Protein AF-A0A8J5KJC7-F1 (afdb_monomer_lite)

Structure (mmCIF, N/CA/C/O backbone):
data_AF-A0A8J5KJC7-F1
#
_entry.id   AF-A0A8J5KJC7-F1
#
loop_
_atom_site.group_PDB
_atom_site.id
_atom_site.type_symbol
_atom_site.label_atom_id
_atom_site.label_alt_id
_atom_site.label_comp_id
_atom_site.label_asym_id
_atom_site.label_entity_id
_atom_site.label_seq_id
_atom_site.pdbx_PDB_ins_code
_atom_site.Cartn_x
_atom_site.Cartn_y
_atom_site.Cartn_z
_atom_site.occupancy
_atom_site.B_iso_or_equiv
_atom_site.auth_seq_id
_atom_site.auth_comp_id
_atom_site.auth_asym_id
_atom_site.auth_atom_id
_atom_site.pdbx_PDB_model_num
ATOM 1 N N . MET A 1 1 ? -40.312 11.840 37.953 1.00 58.19 1 MET A N 1
ATOM 2 C CA . MET A 1 1 ? -39.313 11.209 38.850 1.00 58.19 1 MET A CA 1
ATOM 3 C C . MET A 1 1 ? -39.994 10.698 40.116 1.00 58.19 1 MET A C 1
ATOM 5 O O . MET A 1 1 ? -39.737 9.562 40.486 1.00 58.19 1 MET A O 1
ATOM 9 N N . GLU A 1 2 ? -40.918 11.467 40.710 1.00 69.19 2 GLU A N 1
ATOM 10 C CA . GLU A 1 2 ? -41.770 10.999 41.820 1.00 69.19 2 GLU A CA 1
ATOM 11 C C . GLU A 1 2 ? -42.650 9.793 41.447 1.00 69.19 2 GLU A C 1
ATOM 13 O O . GLU A 1 2 ? -42.616 8.801 42.168 1.00 69.19 2 GLU A O 1
ATOM 18 N N . ASP A 1 3 ? -43.320 9.790 40.290 1.00 76.75 3 ASP A N 1
ATOM 19 C CA . ASP A 1 3 ? -44.211 8.674 39.907 1.00 76.75 3 ASP A CA 1
ATOM 20 C C . ASP A 1 3 ? -43.492 7.319 39.774 1.00 76.75 3 ASP A C 1
ATOM 22 O O . ASP A 1 3 ? -43.960 6.311 40.294 1.00 76.75 3 ASP A O 1
ATOM 26 N N . LEU A 1 4 ? -42.293 7.300 39.179 1.00 80.44 4 LEU A N 1
ATOM 27 C CA . LEU A 1 4 ? -41.453 6.094 39.079 1.00 80.44 4 LEU A CA 1
ATOM 28 C C . LEU A 1 4 ? -41.004 5.576 40.451 1.00 80.44 4 LEU A C 1
ATOM 30 O O . LEU A 1 4 ? -40.857 4.372 40.651 1.00 80.44 4 LEU A O 1
ATOM 34 N N . SER A 1 5 ? -40.777 6.483 41.405 1.00 80.12 5 SER A N 1
ATOM 35 C CA . SER A 1 5 ? -40.394 6.107 42.767 1.00 80.12 5 SER A CA 1
ATOM 36 C C . SER A 1 5 ? -41.564 5.492 43.540 1.00 80.12 5 SER A C 1
ATOM 38 O O . SER A 1 5 ? -41.366 4.552 44.312 1.00 80.12 5 SER A O 1
ATOM 40 N N . ILE A 1 6 ? -42.783 5.980 43.292 1.00 88.75 6 ILE A N 1
ATOM 41 C CA . ILE A 1 6 ? -44.015 5.460 43.890 1.00 88.75 6 ILE A CA 1
ATOM 42 C C . ILE A 1 6 ? -44.326 4.079 43.304 1.00 88.75 6 ILE A C 1
ATOM 44 O O . ILE A 1 6 ? -44.525 3.132 44.064 1.00 88.75 6 ILE A O 1
ATOM 48 N N . GLU A 1 7 ? -44.257 3.923 41.982 1.00 91.12 7 GLU A N 1
ATOM 49 C CA . GLU A 1 7 ? -44.502 2.648 41.298 1.00 91.12 7 GLU A CA 1
ATOM 50 C C . GLU A 1 7 ? -43.505 1.556 41.721 1.00 91.12 7 GLU A C 1
ATOM 52 O O . GLU A 1 7 ? -43.902 0.427 42.029 1.00 91.12 7 GLU A O 1
ATOM 57 N N . ALA A 1 8 ? -42.215 1.894 41.824 1.00 87.69 8 ALA A N 1
ATOM 58 C CA . ALA A 1 8 ? -41.188 0.973 42.307 1.00 87.69 8 ALA A CA 1
ATOM 59 C C . ALA A 1 8 ? -41.447 0.533 43.755 1.00 87.69 8 ALA A C 1
ATOM 61 O O . ALA A 1 8 ? -41.272 -0.639 44.103 1.00 87.69 8 ALA A O 1
ATOM 62 N N . LYS A 1 9 ? -41.904 1.460 44.602 1.00 87.75 9 LYS A N 1
ATOM 63 C CA . LYS A 1 9 ? -42.231 1.173 45.999 1.00 87.75 9 LYS A CA 1
ATOM 64 C C . LYS A 1 9 ? -43.456 0.267 46.110 1.00 87.75 9 LYS A C 1
ATOM 66 O O . LYS A 1 9 ? -43.423 -0.701 46.864 1.00 87.75 9 LYS A O 1
ATOM 71 N N . GLU A 1 10 ? -44.510 0.529 45.344 1.00 90.69 10 GLU A N 1
ATOM 72 C CA . GLU A 1 10 ? -45.699 -0.328 45.307 1.00 90.69 10 GLU A CA 1
ATOM 73 C C . GLU A 1 10 ? -45.390 -1.728 44.767 1.00 90.69 10 GLU A C 1
ATOM 75 O O . GLU A 1 10 ? -45.875 -2.722 45.310 1.00 90.69 10 GLU A O 1
ATOM 80 N N . ALA A 1 11 ? -44.552 -1.831 43.735 1.00 89.25 11 ALA A N 1
ATOM 81 C CA . ALA A 1 11 ? -44.089 -3.113 43.215 1.00 89.25 11 ALA A CA 1
ATOM 82 C C . ALA A 1 11 ? -43.282 -3.895 44.263 1.00 89.25 11 ALA A C 1
ATOM 84 O O . ALA A 1 11 ? -43.528 -5.085 44.456 1.00 89.25 11 ALA A O 1
ATOM 85 N N . ALA A 1 12 ? -42.387 -3.224 44.995 1.00 86.38 12 ALA A N 1
ATOM 86 C CA . ALA A 1 12 ? -41.628 -3.840 46.079 1.00 86.38 12 ALA A CA 1
ATOM 87 C C . ALA A 1 12 ? -42.543 -4.343 47.207 1.00 86.38 12 ALA A C 1
ATOM 89 O O . ALA A 1 12 ? -42.365 -5.459 47.691 1.00 86.38 12 ALA A O 1
ATOM 90 N N . VAL A 1 13 ? -43.561 -3.563 47.587 1.00 89.06 13 VAL A N 1
ATOM 91 C CA . VAL A 1 13 ? -44.556 -3.974 48.592 1.00 89.06 13 VAL A CA 1
ATOM 92 C C . VAL A 1 13 ? -45.333 -5.208 48.129 1.00 89.06 13 VAL A C 1
ATOM 94 O O . VAL A 1 13 ? -45.505 -6.142 48.914 1.00 89.06 13 VAL A O 1
ATOM 97 N N . ARG A 1 14 ? -45.756 -5.257 46.856 1.00 89.94 14 ARG A N 1
ATOM 98 C CA . ARG A 1 14 ? -46.417 -6.440 46.278 1.00 89.94 14 ARG A CA 1
ATOM 99 C C . ARG A 1 14 ? -45.526 -7.679 46.342 1.00 89.94 14 ARG A C 1
ATOM 101 O O . ARG A 1 14 ? -46.024 -8.760 46.641 1.00 89.94 14 ARG A O 1
ATOM 108 N N . GLU A 1 15 ? -44.227 -7.533 46.109 1.00 86.56 15 GLU A N 1
ATOM 109 C CA . GLU A 1 15 ? -43.304 -8.669 46.112 1.00 86.56 15 GLU A CA 1
ATOM 110 C C . GLU A 1 15 ? -42.974 -9.166 47.517 1.00 86.56 15 GLU A C 1
ATOM 112 O O . GLU A 1 15 ? -42.969 -10.372 47.759 1.00 86.56 15 GLU A O 1
ATOM 117 N N . VAL A 1 16 ? -42.822 -8.257 48.481 1.00 85.38 16 VAL A N 1
ATOM 118 C CA . VAL A 1 16 ? -42.689 -8.624 49.898 1.00 85.38 16 VAL A CA 1
ATOM 119 C C . VAL A 1 16 ? -43.943 -9.350 50.392 1.00 85.38 16 VAL A C 1
ATOM 121 O O . VAL A 1 16 ? -43.829 -10.360 51.087 1.00 85.38 16 VAL A O 1
ATOM 124 N N . ALA A 1 17 ? -45.134 -8.899 49.985 1.00 85.94 17 ALA A N 1
ATOM 125 C CA . ALA A 1 17 ? -46.394 -9.549 50.340 1.00 85.94 17 ALA A CA 1
ATOM 126 C C . ALA A 1 17 ? -46.504 -10.986 49.791 1.00 85.94 17 ALA A C 1
ATOM 128 O O . ALA A 1 17 ? -47.071 -11.849 50.458 1.00 85.94 17 ALA A O 1
ATOM 129 N N . LYS A 1 18 ? -45.924 -11.278 48.617 1.00 87.44 18 LYS A N 1
ATOM 130 C CA . LYS A 1 18 ? -45.859 -12.649 48.072 1.00 87.44 18 LYS A CA 1
ATOM 131 C C . LYS A 1 18 ? -44.921 -13.566 48.858 1.00 87.44 18 LYS A C 1
ATOM 133 O O . LYS A 1 18 ? -45.165 -14.766 48.916 1.00 87.44 18 LYS A O 1
ATOM 138 N N . ILE A 1 19 ? -43.848 -13.018 49.430 1.00 85.44 19 ILE A N 1
ATOM 139 C CA . ILE A 1 19 ? -42.832 -13.778 50.177 1.00 85.44 19 ILE A CA 1
ATOM 140 C C . ILE A 1 19 ? -43.300 -14.071 51.614 1.00 85.44 19 ILE A C 1
ATOM 142 O O . ILE A 1 19 ? -42.910 -15.082 52.195 1.00 85.44 19 ILE A O 1
ATOM 146 N N . LEU A 1 20 ? -44.166 -13.221 52.178 1.00 85.69 20 LEU A N 1
ATOM 147 C CA . LEU A 1 20 ? -44.689 -13.334 53.546 1.00 85.69 20 LEU A CA 1
ATOM 148 C C . LEU A 1 20 ? -46.228 -13.496 53.585 1.00 85.69 20 LEU A C 1
ATOM 150 O O . LEU A 1 20 ? -46.914 -12.657 54.170 1.00 85.69 20 LEU A O 1
ATOM 154 N N . PRO A 1 21 ? -46.804 -14.564 52.999 1.00 84.38 21 PRO A N 1
ATOM 155 C CA . PRO A 1 21 ? -48.254 -14.777 52.973 1.00 84.38 21 PRO A CA 1
ATOM 156 C C . PRO A 1 21 ? -48.851 -15.176 54.333 1.00 84.38 21 PRO A C 1
ATOM 158 O O . PRO A 1 21 ? -50.062 -15.076 54.518 1.00 84.38 21 PRO A O 1
ATOM 161 N N . LEU A 1 22 ? -48.026 -15.659 55.272 1.00 87.25 22 LEU A N 1
ATOM 162 C CA . LEU A 1 22 ? -48.446 -16.165 56.583 1.00 87.25 22 LEU A CA 1
ATOM 163 C C . LEU A 1 22 ? -47.613 -15.533 57.716 1.00 87.25 22 LEU A C 1
ATOM 165 O O . LEU A 1 22 ? -46.419 -15.298 57.520 1.00 87.25 22 LEU A O 1
ATOM 169 N N . PRO A 1 23 ? -48.188 -15.319 58.918 1.00 80.62 23 PRO A N 1
ATOM 170 C CA . PRO A 1 23 ? -47.485 -14.701 60.051 1.00 80.62 23 PRO A CA 1
ATOM 171 C C . PRO A 1 23 ? -46.251 -15.476 60.533 1.00 80.62 23 PRO A C 1
ATOM 173 O O . PRO A 1 23 ? -45.264 -14.869 60.940 1.00 80.62 23 PRO A O 1
ATOM 176 N N . ASP A 1 24 ? -46.265 -16.806 60.441 1.00 83.56 24 ASP A N 1
ATOM 177 C CA . ASP A 1 24 ? -45.159 -17.661 60.902 1.00 83.56 24 ASP A CA 1
ATOM 178 C C . ASP A 1 24 ? -43.869 -17.447 60.091 1.00 83.56 24 ASP A C 1
ATOM 180 O O . ASP A 1 24 ? -42.760 -17.680 60.575 1.00 83.56 24 ASP A O 1
ATOM 184 N N . LEU A 1 25 ? -43.993 -16.924 58.866 1.00 83.12 25 LEU A N 1
ATOM 185 C CA . LEU A 1 25 ? -42.860 -16.594 58.002 1.00 83.12 25 LEU A CA 1
ATOM 186 C C . LEU A 1 25 ? -42.137 -15.310 58.433 1.00 83.12 25 LEU A C 1
ATOM 188 O O . LEU A 1 25 ? -41.025 -15.068 57.964 1.00 83.12 25 LEU A O 1
ATOM 192 N N . LEU A 1 26 ? -42.682 -14.514 59.362 1.00 83.94 26 LEU A N 1
ATOM 193 C CA . LEU A 1 26 ? -41.999 -13.328 59.897 1.00 83.94 26 LEU A CA 1
ATOM 194 C C . LEU A 1 26 ? -40.654 -13.684 60.558 1.00 83.94 26 LEU A C 1
ATOM 196 O O . LEU A 1 26 ? -39.707 -12.900 60.488 1.00 83.94 26 LEU A O 1
ATOM 200 N N . ALA A 1 27 ? -40.528 -14.890 61.122 1.00 86.88 27 ALA A N 1
ATOM 201 C CA . ALA A 1 27 ? -39.268 -15.390 61.676 1.00 86.88 27 ALA A CA 1
ATOM 202 C C . ALA A 1 27 ? -38.160 -15.541 60.610 1.00 86.88 27 ALA A C 1
ATOM 204 O O . ALA A 1 27 ? -36.975 -15.444 60.928 1.00 86.88 27 ALA A O 1
ATOM 205 N N . SER A 1 28 ? -38.529 -15.721 59.334 1.00 87.75 28 SER A N 1
ATOM 206 C CA . SER A 1 28 ? -37.587 -15.873 58.215 1.00 87.75 28 SER A CA 1
ATOM 207 C C . SER A 1 28 ? -37.059 -14.544 57.654 1.00 87.75 28 SER A C 1
ATOM 209 O O . SER A 1 28 ? -36.094 -14.548 56.888 1.00 87.75 28 SER A O 1
ATOM 211 N N . ILE A 1 29 ? -37.617 -13.397 58.073 1.00 88.62 29 ILE A N 1
ATOM 212 C CA . ILE A 1 29 ? -37.247 -12.061 57.565 1.00 88.62 29 ILE A CA 1
ATOM 213 C C . ILE A 1 29 ? -35.748 -11.791 57.702 1.00 88.62 29 ILE A C 1
ATOM 215 O O . ILE A 1 29 ? -35.137 -11.248 56.783 1.00 88.62 29 ILE A O 1
ATOM 219 N N . ALA A 1 30 ? -35.143 -12.167 58.832 1.00 91.06 30 ALA A N 1
ATOM 220 C CA . ALA A 1 30 ? -33.716 -11.953 59.058 1.00 91.06 30 ALA A CA 1
ATOM 221 C C . ALA A 1 30 ? -32.858 -12.704 58.023 1.00 91.06 30 ALA A C 1
ATOM 223 O O . ALA A 1 30 ? -31.912 -12.132 57.482 1.00 91.06 30 ALA A O 1
ATOM 224 N N . SER A 1 31 ? -33.238 -13.943 57.693 1.00 91.94 31 SER A N 1
ATOM 225 C CA . SER A 1 31 ? -32.571 -14.754 56.668 1.00 91.94 31 SER A CA 1
ATOM 226 C C . SER A 1 31 ? -32.779 -14.167 55.274 1.00 91.94 31 SER A C 1
ATOM 228 O O . SER A 1 31 ? -31.813 -13.966 54.548 1.00 91.94 31 SER A O 1
ATOM 230 N N . ILE A 1 32 ? -34.020 -13.815 54.919 1.00 89.88 32 ILE A N 1
ATOM 231 C CA . ILE A 1 32 ? -34.352 -13.231 53.609 1.00 89.88 32 ILE A CA 1
ATOM 232 C C . ILE A 1 32 ? -33.584 -11.923 53.392 1.00 89.88 32 ILE A C 1
ATOM 234 O O . ILE A 1 32 ? -33.029 -11.690 52.319 1.00 89.88 32 ILE A O 1
ATOM 238 N N . LYS A 1 33 ? -33.510 -11.069 54.418 1.00 91.75 33 LYS A N 1
ATOM 239 C CA . LYS A 1 33 ? -32.757 -9.813 54.357 1.00 91.75 33 LYS A CA 1
ATOM 240 C C . LYS A 1 33 ? -31.261 -10.064 54.168 1.00 91.75 33 LYS A C 1
ATOM 242 O O . LYS A 1 33 ? -30.634 -9.356 53.385 1.00 91.75 33 LYS A O 1
ATOM 247 N N . SER A 1 34 ? -30.702 -11.056 54.863 1.00 94.06 34 SER A N 1
ATOM 248 C CA . SER A 1 34 ? -29.300 -11.455 54.704 1.00 94.06 34 SER A CA 1
ATOM 249 C C . SER A 1 34 ? -29.006 -11.931 53.277 1.00 94.06 34 SER A C 1
ATOM 251 O O . SER A 1 34 ? -28.031 -11.488 52.672 1.00 94.06 34 SER A O 1
ATOM 253 N N . ASP A 1 35 ? -29.882 -12.756 52.703 1.00 93.00 35 ASP A N 1
ATOM 254 C CA . ASP A 1 35 ? -29.748 -13.242 51.326 1.00 93.00 35 ASP A CA 1
ATOM 255 C C . ASP A 1 35 ? -29.830 -12.101 50.306 1.00 93.00 35 ASP A C 1
ATOM 257 O O . ASP A 1 35 ? -29.017 -12.031 49.382 1.00 93.00 35 ASP A O 1
ATOM 261 N N . TYR A 1 36 ? -30.777 -11.172 50.477 1.00 91.94 36 TYR A N 1
ATOM 262 C CA . TYR A 1 36 ? -30.890 -9.995 49.612 1.00 91.94 36 TYR A CA 1
ATOM 263 C C . TYR A 1 36 ? -29.667 -9.083 49.709 1.00 91.94 36 TYR A C 1
ATOM 265 O O . TYR A 1 36 ? -29.186 -8.626 48.676 1.00 91.94 36 TYR A O 1
ATOM 273 N N . LEU A 1 37 ? -29.136 -8.853 50.913 1.00 94.12 37 LEU A N 1
ATOM 274 C CA . LEU A 1 37 ? -27.906 -8.080 51.109 1.00 94.12 37 LEU A CA 1
ATOM 275 C C . LEU A 1 37 ? -26.712 -8.742 50.419 1.00 94.12 37 LEU A C 1
ATOM 277 O O . LEU A 1 37 ? -25.952 -8.062 49.733 1.00 94.12 37 LEU A O 1
ATOM 281 N N . SER A 1 38 ? -26.575 -10.064 50.541 1.00 95.50 38 SER A N 1
ATOM 282 C CA . SER A 1 38 ? -25.511 -10.812 49.869 1.00 95.50 38 SER A CA 1
ATOM 283 C C . SER A 1 38 ? -25.625 -10.718 48.343 1.00 95.50 38 SER A C 1
ATOM 285 O O . SER A 1 38 ? -24.637 -10.432 47.666 1.00 95.50 38 SER A O 1
ATOM 287 N N . ARG A 1 39 ? -26.837 -10.879 47.793 1.00 95.44 39 ARG A N 1
ATOM 288 C CA . ARG A 1 39 ? -27.094 -10.737 46.349 1.00 95.44 39 ARG A CA 1
ATOM 289 C C . ARG A 1 39 ? -26.857 -9.318 45.851 1.00 95.44 39 ARG A C 1
ATOM 291 O O . ARG A 1 39 ? -26.283 -9.147 44.782 1.00 95.44 39 ARG A O 1
ATOM 298 N N . GLN A 1 40 ? -27.280 -8.313 46.612 1.00 95.75 40 GLN A N 1
ATOM 299 C CA . GLN A 1 40 ? -27.047 -6.915 46.273 1.00 95.75 40 GLN A CA 1
ATOM 300 C C . GLN A 1 40 ? -25.548 -6.617 46.231 1.00 95.75 40 GLN A C 1
ATOM 302 O O . GLN A 1 40 ? -25.066 -6.097 45.233 1.00 95.75 40 GLN A O 1
ATOM 307 N N . GLN A 1 41 ? -24.798 -7.032 47.255 1.00 95.75 41 GLN A N 1
ATOM 308 C CA . GLN A 1 41 ? -23.352 -6.829 47.302 1.00 95.75 41 GLN A CA 1
ATOM 309 C C . GLN A 1 41 ? -22.630 -7.538 46.144 1.00 95.75 41 GLN A C 1
ATOM 311 O O . GLN A 1 41 ? -21.706 -6.975 45.559 1.00 95.75 41 GLN A O 1
ATOM 316 N N . ALA A 1 42 ? -23.061 -8.752 45.786 1.00 96.38 42 ALA A N 1
ATOM 317 C CA . ALA A 1 42 ? -22.528 -9.475 44.634 1.00 96.38 42 ALA A CA 1
ATOM 318 C C . ALA A 1 42 ? -22.826 -8.750 43.310 1.00 96.38 42 ALA A C 1
ATOM 320 O O . ALA A 1 42 ? -21.922 -8.580 42.493 1.00 96.38 42 ALA A O 1
ATOM 321 N N . ASN A 1 43 ? -24.062 -8.281 43.118 1.00 96.69 43 ASN A N 1
ATOM 322 C CA . ASN A 1 43 ? -24.457 -7.531 41.927 1.00 96.69 43 ASN A CA 1
ATOM 323 C C . ASN A 1 43 ? -23.708 -6.198 41.817 1.00 96.69 43 ASN A C 1
ATOM 325 O O . ASN A 1 43 ? -23.225 -5.871 40.740 1.00 96.69 43 ASN A O 1
ATOM 329 N N . ASP A 1 44 ? -23.572 -5.450 42.912 1.00 96.94 44 ASP A N 1
ATOM 330 C CA . ASP A 1 44 ? -22.873 -4.161 42.930 1.00 96.94 44 ASP A CA 1
ATOM 331 C C . ASP A 1 44 ? -21.385 -4.324 42.583 1.00 96.94 44 ASP A C 1
ATOM 333 O O . ASP A 1 44 ? -20.824 -3.528 41.821 1.00 96.94 44 ASP A O 1
ATOM 337 N N . ALA A 1 45 ? -20.752 -5.388 43.092 1.00 95.88 45 ALA A N 1
ATOM 338 C CA . ALA A 1 45 ? -19.379 -5.736 42.744 1.00 95.88 45 ALA A CA 1
ATOM 339 C C . ALA A 1 45 ? -19.254 -6.107 41.257 1.00 95.88 45 ALA A C 1
ATOM 341 O O . ALA A 1 45 ? -18.395 -5.564 40.563 1.00 95.88 45 ALA A O 1
ATOM 342 N N . GLN A 1 46 ? -20.141 -6.971 40.749 1.00 96.81 46 GLN A N 1
ATOM 343 C CA . GLN A 1 46 ? -20.151 -7.373 39.339 1.00 96.81 46 GLN A CA 1
ATOM 344 C C . GLN A 1 46 ? -20.389 -6.189 38.397 1.00 96.81 46 GLN A C 1
ATOM 346 O O . GLN A 1 46 ? -19.661 -6.031 37.419 1.00 96.81 46 GLN A O 1
ATOM 351 N N . LEU A 1 47 ? -21.370 -5.335 38.702 1.00 97.12 47 LEU A N 1
ATOM 352 C CA . LEU A 1 47 ? -21.675 -4.135 37.924 1.00 97.12 47 LEU A CA 1
ATOM 353 C C . LEU A 1 47 ? -20.498 -3.161 37.926 1.00 97.12 47 LEU A C 1
ATOM 355 O O . LEU A 1 47 ? -20.141 -2.651 36.867 1.00 97.12 47 LEU A O 1
ATOM 359 N N . SER A 1 48 ? -19.858 -2.939 39.077 1.00 97.38 48 SER A N 1
ATOM 360 C CA . SER A 1 48 ? -18.670 -2.078 39.155 1.00 97.38 48 SER A CA 1
ATOM 361 C C . SER A 1 48 ? -17.531 -2.602 38.286 1.00 97.38 48 SER A C 1
ATOM 363 O O . SER A 1 48 ? -16.927 -1.829 37.543 1.00 97.38 48 SER A O 1
ATOM 365 N N . THR A 1 49 ? -17.260 -3.910 38.332 1.00 96.81 49 THR A N 1
ATOM 366 C CA . THR A 1 49 ? -16.232 -4.533 37.490 1.00 96.81 49 THR A CA 1
ATOM 367 C C . THR A 1 49 ? -16.582 -4.421 36.009 1.00 96.81 49 THR A C 1
ATOM 369 O O . THR A 1 49 ? -15.757 -3.943 35.235 1.00 96.81 49 THR A O 1
ATOM 372 N N . MET A 1 50 ? -17.809 -4.769 35.612 1.00 97.38 50 MET A N 1
ATOM 373 C CA . MET A 1 50 ? -18.245 -4.672 34.215 1.00 97.38 50 MET A CA 1
ATOM 374 C C . MET A 1 50 ? -18.169 -3.242 33.679 1.00 97.38 50 MET A C 1
ATOM 376 O O . MET A 1 50 ? -17.719 -3.031 32.556 1.00 97.38 50 MET A O 1
ATOM 380 N N . ILE A 1 51 ? -18.600 -2.249 34.462 1.00 97.75 51 ILE A N 1
ATOM 381 C CA . ILE A 1 51 ? -18.537 -0.843 34.049 1.00 97.75 51 ILE A CA 1
ATOM 382 C C . ILE A 1 51 ? -17.078 -0.412 33.889 1.00 97.75 51 ILE A C 1
ATOM 384 O O . ILE A 1 51 ? -16.746 0.218 32.887 1.00 97.75 51 ILE A O 1
ATOM 388 N N . ALA A 1 52 ? -16.201 -0.774 34.828 1.00 97.38 52 ALA A N 1
ATOM 389 C CA . ALA A 1 52 ? -14.778 -0.460 34.731 1.00 97.38 52 ALA A CA 1
ATOM 390 C C . ALA A 1 52 ? -14.139 -1.087 33.480 1.00 97.38 52 ALA A C 1
ATOM 392 O O . ALA A 1 52 ? -13.437 -0.401 32.737 1.00 97.38 52 ALA A O 1
ATOM 393 N N . GLU A 1 53 ? -14.433 -2.357 33.199 1.00 97.44 53 GLU A N 1
ATOM 394 C CA . GLU A 1 53 ? -13.954 -3.052 32.001 1.00 97.44 53 GLU A CA 1
ATOM 395 C C . GLU A 1 53 ? -14.482 -2.414 30.714 1.00 97.44 53 GLU A C 1
ATOM 397 O O . GLU A 1 53 ? -13.718 -2.208 29.769 1.00 97.44 53 GLU A O 1
ATOM 402 N N . GLN A 1 54 ? -15.765 -2.051 30.674 1.00 97.75 54 GLN A N 1
ATOM 403 C CA . GLN A 1 54 ? -16.372 -1.429 29.501 1.00 97.75 54 GLN A CA 1
ATOM 404 C C . GLN A 1 54 ? -15.785 -0.039 29.230 1.00 97.75 54 GLN A C 1
ATOM 406 O O . GLN A 1 54 ? -15.540 0.316 28.075 1.00 97.75 54 GLN A O 1
ATOM 411 N N . VAL A 1 55 ? -15.529 0.743 30.282 1.00 98.12 55 VAL A N 1
ATOM 412 C CA . VAL A 1 55 ? -14.874 2.054 30.178 1.00 98.12 55 VAL A CA 1
ATOM 413 C C . VAL A 1 55 ? -13.439 1.903 29.675 1.00 98.12 55 VAL A C 1
ATOM 415 O O . VAL A 1 55 ? -13.017 2.660 28.801 1.00 98.12 55 VAL A O 1
ATOM 418 N N . GLU A 1 56 ? -12.700 0.915 30.171 1.00 97.81 56 GLU A N 1
ATOM 419 C CA . GLU A 1 56 ? -11.337 0.626 29.718 1.00 97.81 56 GLU A CA 1
ATOM 420 C C . GLU A 1 56 ? -11.308 0.171 28.249 1.00 97.81 56 GLU A C 1
ATOM 422 O O . GLU A 1 56 ? -10.489 0.640 27.456 1.00 97.81 56 GLU A O 1
ATOM 427 N N . GLN A 1 57 ? -12.230 -0.708 27.843 1.00 97.94 57 GLN A N 1
ATOM 428 C CA . GLN A 1 57 ? -12.361 -1.120 26.443 1.00 97.94 57 GLN A CA 1
ATOM 429 C C . GLN A 1 57 ? -12.721 0.055 25.529 1.00 97.94 57 GLN A C 1
ATOM 431 O O . GLN A 1 57 ? -12.166 0.166 24.433 1.00 97.94 57 GLN A O 1
ATOM 436 N N . ALA A 1 58 ? -13.608 0.949 25.973 1.00 98.00 58 ALA A N 1
ATOM 437 C CA . ALA A 1 58 ? -13.968 2.143 25.217 1.00 98.00 58 ALA A CA 1
ATOM 438 C C . ALA A 1 58 ? -12.760 3.072 25.013 1.00 98.00 58 ALA A C 1
ATOM 440 O O . ALA A 1 58 ? -12.538 3.529 23.892 1.00 98.00 58 ALA A O 1
ATOM 441 N N . HIS A 1 59 ? -11.940 3.288 26.048 1.00 97.94 59 HIS A N 1
ATOM 442 C CA . HIS A 1 59 ? -10.704 4.070 25.926 1.00 97.94 59 HIS A CA 1
ATOM 443 C C . HIS A 1 59 ? -9.729 3.450 24.922 1.00 97.94 59 HIS A C 1
ATOM 445 O O . HIS A 1 59 ? -9.287 4.136 24.002 1.00 97.94 59 HIS A O 1
ATOM 451 N N . LYS A 1 60 ? -9.482 2.136 25.006 1.00 98.06 60 LYS A N 1
ATOM 452 C CA . LYS A 1 60 ? -8.645 1.425 24.019 1.00 98.06 60 LYS A CA 1
ATOM 453 C C . LYS A 1 60 ? -9.180 1.565 22.595 1.00 98.06 60 LYS A C 1
ATOM 455 O O . LYS A 1 60 ? -8.402 1.719 21.654 1.00 98.06 60 LYS A O 1
ATOM 460 N N . GLY A 1 61 ? -10.502 1.522 22.429 1.00 98.19 61 GLY A N 1
ATOM 461 C CA . GLY A 1 61 ? -11.157 1.753 21.144 1.00 98.19 61 GLY A CA 1
ATOM 462 C C . GLY A 1 61 ? -10.912 3.164 20.603 1.00 98.19 61 GLY A C 1
ATOM 463 O O . GLY A 1 61 ? -10.588 3.318 19.426 1.00 98.19 61 GLY A O 1
ATOM 464 N N . ILE A 1 62 ? -11.010 4.186 21.456 1.00 98.25 62 ILE A N 1
ATOM 465 C CA . ILE A 1 62 ? -10.732 5.584 21.093 1.00 98.25 62 ILE A CA 1
ATOM 466 C C . ILE A 1 62 ? -9.268 5.757 20.671 1.00 98.25 62 ILE A C 1
ATOM 468 O O . ILE A 1 62 ? -9.007 6.349 19.621 1.00 98.25 62 ILE A O 1
ATOM 472 N N . ASP A 1 63 ? -8.324 5.192 21.422 1.00 98.31 63 ASP A N 1
ATOM 473 C CA . ASP A 1 63 ? -6.896 5.262 21.095 1.00 98.31 63 ASP A CA 1
ATOM 474 C C . ASP A 1 63 ? -6.586 4.582 19.754 1.00 98.31 63 ASP A C 1
ATOM 476 O O . ASP A 1 63 ? -5.852 5.123 18.919 1.00 98.31 63 ASP A O 1
ATOM 480 N N . ALA A 1 64 ? -7.201 3.422 19.499 1.00 98.44 64 ALA A N 1
ATOM 481 C CA . ALA A 1 64 ? -7.085 2.730 18.220 1.00 98.44 64 ALA A CA 1
ATOM 482 C C . ALA A 1 64 ? -7.649 3.571 17.063 1.00 98.44 64 ALA A C 1
ATOM 484 O O . ALA A 1 64 ? -7.022 3.668 16.005 1.00 98.44 64 ALA A O 1
ATOM 485 N N . LEU A 1 65 ? -8.796 4.231 17.256 1.00 98.31 65 LEU A N 1
ATOM 486 C CA . LEU A 1 65 ? -9.380 5.126 16.254 1.00 98.31 65 LEU A CA 1
ATOM 487 C C . LEU A 1 65 ? -8.490 6.344 15.977 1.00 98.31 65 LEU A C 1
ATOM 489 O O . LEU A 1 65 ? -8.300 6.704 14.812 1.00 98.31 65 LEU A O 1
ATOM 493 N N . ALA A 1 66 ? -7.895 6.941 17.009 1.00 98.44 66 ALA A N 1
ATOM 494 C CA . ALA A 1 66 ? -6.952 8.046 16.856 1.00 98.44 66 ALA A CA 1
ATOM 495 C C . ALA A 1 66 ? -5.709 7.622 16.049 1.00 98.44 66 ALA A C 1
ATOM 497 O O . ALA A 1 66 ? -5.263 8.340 15.144 1.00 98.44 66 ALA A O 1
ATOM 498 N N . LEU A 1 67 ? -5.182 6.420 16.308 1.00 98.38 67 LEU A N 1
ATOM 499 C CA . LEU A 1 67 ? -4.076 5.849 15.536 1.00 98.38 67 LEU A CA 1
ATOM 500 C C . LEU A 1 67 ? -4.467 5.597 14.071 1.00 98.38 67 LEU A C 1
ATOM 502 O O . LEU A 1 67 ? -3.707 5.93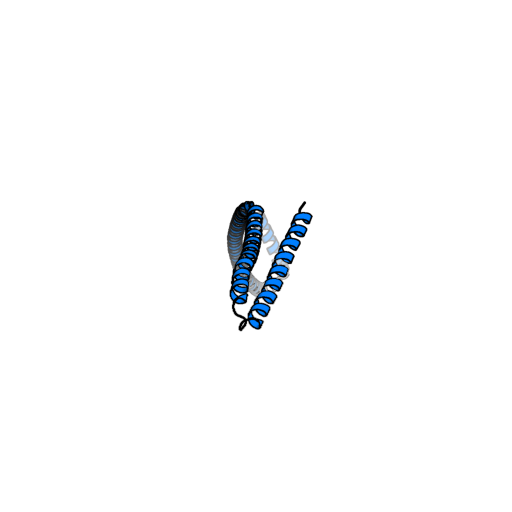9 13.156 1.00 98.38 67 LEU A O 1
ATOM 506 N N . CYS A 1 68 ? -5.659 5.049 13.831 1.00 98.31 68 CYS A N 1
ATOM 507 C CA . CYS A 1 68 ? -6.203 4.856 12.488 1.00 98.31 68 CYS A CA 1
ATOM 508 C C . CYS A 1 68 ? -6.317 6.187 11.735 1.00 98.31 68 CYS A C 1
ATOM 510 O O . CYS A 1 68 ? -5.868 6.286 10.593 1.00 98.31 68 CYS A O 1
ATOM 512 N N . GLN A 1 69 ? -6.836 7.238 12.373 1.00 98.31 69 GLN A N 1
ATOM 513 C CA . GLN A 1 69 ? -6.951 8.569 11.771 1.00 98.31 69 GLN A CA 1
ATOM 514 C C . GLN A 1 69 ? -5.585 9.135 11.353 1.00 98.31 69 GLN A C 1
ATOM 516 O O . GLN A 1 69 ? -5.449 9.677 10.248 1.00 98.31 69 GLN A O 1
ATOM 521 N N . LYS A 1 70 ? -4.567 8.996 12.214 1.00 98.38 70 LYS A N 1
ATOM 522 C CA . LYS A 1 70 ? -3.189 9.414 11.913 1.00 98.38 70 LYS A CA 1
ATOM 523 C C . LYS A 1 70 ? -2.621 8.645 10.720 1.00 98.38 70 LYS A C 1
ATOM 525 O O . LYS A 1 70 ? -2.045 9.249 9.816 1.00 98.38 70 LYS A O 1
ATOM 530 N N . THR A 1 71 ? -2.834 7.333 10.693 1.00 98.25 71 THR A N 1
ATOM 531 C CA . THR A 1 71 ? -2.385 6.454 9.605 1.00 98.25 71 THR A CA 1
ATOM 532 C C . THR A 1 71 ? -3.056 6.825 8.283 1.00 98.25 71 THR A C 1
ATOM 534 O O . THR A 1 71 ? -2.384 6.955 7.264 1.00 98.25 71 THR A O 1
ATOM 537 N N . ILE A 1 72 ? -4.365 7.099 8.292 1.00 98.50 72 ILE A N 1
ATOM 538 C CA . ILE A 1 72 ? -5.105 7.557 7.107 1.00 98.50 72 ILE A CA 1
ATOM 539 C C . ILE A 1 72 ? -4.531 8.876 6.578 1.00 98.50 72 ILE A C 1
ATOM 541 O O . ILE A 1 72 ? -4.353 9.021 5.369 1.00 98.50 72 ILE A O 1
ATOM 545 N N . HIS A 1 73 ? -4.200 9.829 7.452 1.00 98.19 73 HIS A N 1
ATOM 546 C CA . HIS A 1 73 ? -3.560 11.080 7.030 1.00 98.19 73 HIS A CA 1
ATOM 547 C C . HIS A 1 73 ? -2.201 10.845 6.367 1.00 98.19 73 HIS A C 1
ATOM 549 O O . HIS A 1 73 ? -1.929 11.428 5.317 1.00 98.19 73 HIS A O 1
ATOM 555 N N . GLN A 1 74 ? -1.372 9.967 6.936 1.00 98.44 74 GLN A N 1
ATOM 556 C CA . GLN A 1 74 ? -0.087 9.601 6.338 1.00 98.44 74 GLN A CA 1
ATOM 557 C C . GLN A 1 74 ? -0.269 8.947 4.967 1.00 98.44 74 GLN A C 1
ATOM 559 O O . GLN A 1 74 ? 0.392 9.341 4.012 1.00 98.44 74 GLN A O 1
ATOM 564 N N . ILE A 1 75 ? -1.212 8.010 4.842 1.00 98.25 75 ILE A N 1
ATOM 565 C CA . ILE A 1 75 ? -1.529 7.357 3.567 1.00 98.25 75 ILE A CA 1
ATOM 566 C C . ILE A 1 75 ? -1.953 8.395 2.523 1.00 98.25 75 ILE A C 1
ATOM 568 O O . ILE A 1 75 ? -1.437 8.381 1.408 1.00 98.25 75 ILE A O 1
ATOM 572 N N . ARG A 1 76 ? -2.833 9.339 2.877 1.00 98.25 76 ARG A N 1
ATOM 573 C CA . ARG A 1 76 ? -3.245 10.420 1.963 1.00 98.25 76 ARG A CA 1
ATOM 574 C C . ARG A 1 76 ? -2.061 11.286 1.527 1.00 98.25 76 ARG A C 1
ATOM 576 O O . ARG A 1 76 ? -1.951 11.595 0.345 1.00 98.25 76 ARG A O 1
ATOM 583 N N . GLY A 1 77 ? -1.158 11.632 2.445 1.00 98.25 77 GLY A N 1
ATOM 584 C CA . GLY A 1 77 ? 0.075 12.358 2.117 1.00 98.25 77 GLY A CA 1
ATOM 585 C C . GLY A 1 77 ? 0.997 11.580 1.170 1.00 98.25 77 GLY A C 1
ATOM 586 O O . GLY A 1 77 ? 1.552 12.153 0.228 1.00 98.25 77 GLY A O 1
ATOM 587 N N . ASN A 1 78 ? 1.108 10.265 1.367 1.00 98.06 78 ASN A N 1
ATOM 588 C CA . ASN A 1 78 ? 1.873 9.389 0.484 1.00 98.06 78 ASN A CA 1
ATOM 589 C C . ASN A 1 78 ? 1.258 9.339 -0.920 1.00 98.06 78 ASN A C 1
ATOM 591 O O . ASN A 1 78 ? 1.992 9.470 -1.893 1.00 98.06 78 ASN A O 1
ATOM 595 N N . PHE A 1 79 ? -0.069 9.222 -1.041 1.00 98.00 79 PHE A N 1
ATOM 596 C CA . PHE A 1 79 ? -0.750 9.247 -2.341 1.00 98.00 79 PHE A CA 1
ATOM 597 C C . PHE A 1 79 ? -0.514 10.557 -3.099 1.00 98.00 79 PHE A C 1
ATOM 599 O O . PHE A 1 79 ? -0.161 10.508 -4.273 1.00 98.00 79 PHE A O 1
ATOM 606 N N . LEU A 1 80 ? -0.601 11.710 -2.427 1.00 97.50 80 LEU A N 1
ATOM 607 C CA . LEU A 1 80 ? -0.282 13.006 -3.047 1.00 97.50 80 LEU A CA 1
ATOM 608 C C . LEU A 1 80 ? 1.175 13.075 -3.530 1.00 97.50 80 LEU A C 1
ATOM 610 O O . LEU A 1 80 ? 1.463 13.619 -4.594 1.00 97.50 80 LEU A O 1
ATOM 614 N N . SER A 1 81 ? 2.101 12.505 -2.756 1.00 97.88 81 SER A N 1
ATOM 615 C CA . SER A 1 81 ? 3.516 12.441 -3.139 1.00 97.88 81 SER A CA 1
ATOM 616 C C . SER A 1 81 ? 3.733 11.539 -4.356 1.00 97.88 81 SER A C 1
ATOM 618 O O . SER A 1 81 ? 4.490 11.899 -5.254 1.00 97.88 81 SER A O 1
ATOM 620 N N . ILE A 1 82 ? 3.047 10.393 -4.410 1.00 96.62 82 ILE A N 1
ATOM 621 C CA . ILE A 1 82 ? 3.083 9.478 -5.557 1.00 96.62 82 ILE A CA 1
ATOM 622 C C . ILE A 1 82 ? 2.536 10.172 -6.805 1.00 96.62 82 ILE A C 1
ATOM 624 O O . ILE A 1 82 ? 3.205 10.158 -7.832 1.00 96.62 82 ILE A O 1
ATOM 628 N N . GLU A 1 83 ? 1.371 10.820 -6.724 1.00 95.88 83 GLU A N 1
ATOM 629 C CA . GLU A 1 83 ? 0.787 11.547 -7.859 1.00 95.88 83 GLU A CA 1
ATOM 630 C C . GLU A 1 83 ? 1.739 12.616 -8.401 1.00 95.88 83 GLU A C 1
ATOM 632 O O . GLU A 1 83 ? 1.944 12.706 -9.614 1.00 95.88 83 GLU A O 1
ATOM 637 N N . LYS A 1 84 ? 2.377 13.377 -7.505 1.00 94.44 84 LYS A N 1
ATOM 638 C CA . LYS A 1 84 ? 3.384 14.371 -7.883 1.00 94.44 84 LYS A CA 1
ATOM 639 C C . LYS A 1 84 ? 4.553 13.731 -8.638 1.00 94.44 84 LYS A C 1
ATOM 641 O O . LYS A 1 84 ? 4.903 14.202 -9.717 1.00 94.44 84 LYS A O 1
ATOM 646 N N . LEU A 1 85 ? 5.124 12.648 -8.107 1.00 93.19 85 LEU A N 1
ATOM 647 C CA . LEU A 1 85 ? 6.232 11.933 -8.750 1.00 93.19 85 LEU A CA 1
ATOM 648 C C . LEU A 1 85 ? 5.827 11.354 -10.111 1.00 93.19 85 LEU A C 1
ATOM 650 O O . LEU A 1 85 ? 6.581 11.464 -11.073 1.00 93.19 85 LEU A O 1
ATOM 654 N N . CYS A 1 86 ? 4.627 10.783 -10.227 1.00 88.69 86 CYS A N 1
ATOM 655 C CA . CYS A 1 86 ? 4.113 10.279 -11.499 1.00 88.69 86 CYS A CA 1
ATOM 656 C C . CYS A 1 86 ? 3.976 11.399 -12.540 1.00 88.69 86 CYS A C 1
ATOM 658 O O . CYS A 1 86 ? 4.344 11.201 -13.697 1.00 88.69 86 CYS A O 1
ATOM 660 N N . HIS A 1 87 ? 3.498 12.579 -12.137 1.00 86.56 87 HIS A N 1
ATOM 661 C CA . HIS A 1 87 ? 3.404 13.735 -13.027 1.00 86.56 87 HIS A CA 1
ATOM 662 C C . HIS A 1 87 ? 4.786 14.237 -13.476 1.00 86.56 87 HIS A C 1
ATOM 664 O O . HIS A 1 87 ? 4.997 14.490 -14.662 1.00 86.56 87 HIS A O 1
ATOM 670 N N . GLU A 1 88 ? 5.754 14.308 -12.559 1.00 84.12 88 GLU A N 1
ATOM 671 C CA . GLU A 1 88 ? 7.144 14.645 -12.887 1.00 84.12 88 GLU A CA 1
ATOM 672 C C . GLU A 1 88 ? 7.740 13.634 -13.882 1.00 84.12 88 GLU A C 1
ATOM 674 O O . GLU A 1 88 ? 8.304 14.024 -14.906 1.00 84.12 88 GLU A O 1
ATOM 679 N N . CYS A 1 89 ? 7.540 12.331 -13.662 1.00 79.94 89 CYS A N 1
ATOM 680 C CA . CYS A 1 89 ? 7.977 11.297 -14.600 1.00 79.94 89 CYS A CA 1
ATOM 681 C C . CYS A 1 89 ? 7.316 11.424 -15.979 1.00 79.94 89 CYS A C 1
ATOM 683 O O . CYS A 1 89 ? 7.975 11.161 -16.983 1.00 79.94 89 CYS A O 1
ATOM 685 N N . GLN A 1 90 ? 6.057 11.863 -16.054 1.00 70.50 90 GLN A N 1
ATOM 686 C CA . GLN A 1 90 ? 5.375 12.076 -17.329 1.00 70.50 90 GLN A CA 1
ATOM 687 C C . GLN A 1 90 ? 6.076 13.146 -18.180 1.00 70.50 90 GLN A C 1
ATOM 689 O O . GLN A 1 90 ? 6.211 12.966 -19.386 1.00 70.50 90 GLN A O 1
ATOM 694 N N . THR A 1 91 ? 6.604 14.205 -17.557 1.00 67.12 91 THR A N 1
ATOM 695 C CA . THR A 1 91 ? 7.395 15.233 -18.262 1.00 67.12 91 THR A CA 1
ATOM 696 C C . THR A 1 91 ? 8.792 14.750 -18.676 1.00 67.12 91 THR A C 1
ATOM 698 O O . THR A 1 91 ? 9.361 15.250 -19.643 1.00 67.12 91 THR A O 1
ATOM 701 N N . LEU A 1 92 ? 9.344 13.718 -18.021 1.00 66.25 92 LEU A N 1
ATOM 702 C CA . LEU A 1 92 ? 10.570 13.047 -18.480 1.00 66.25 92 LEU A CA 1
ATOM 703 C C . LEU A 1 92 ? 10.356 12.239 -19.773 1.00 66.25 92 LEU A C 1
ATOM 705 O O . LEU A 1 92 ? 11.301 12.044 -20.543 1.00 66.25 92 LEU A O 1
ATOM 709 N N . ILE A 1 93 ? 9.131 11.769 -20.022 1.00 62.28 93 ILE A N 1
ATOM 710 C CA . ILE A 1 93 ? 8.787 10.971 -21.208 1.00 62.28 93 ILE A CA 1
ATOM 711 C C . ILE A 1 93 ? 8.786 11.828 -22.492 1.00 62.28 93 ILE A C 1
ATOM 713 O O . ILE A 1 93 ? 8.979 11.273 -23.575 1.00 62.28 93 ILE A O 1
ATOM 717 N N . ASP A 1 94 ? 8.710 13.164 -22.400 1.00 65.88 94 ASP A N 1
ATOM 718 C CA . ASP A 1 94 ? 8.610 14.095 -23.548 1.00 65.88 94 ASP A CA 1
ATOM 719 C C . ASP A 1 94 ? 9.782 14.047 -24.545 1.00 65.88 94 ASP A C 1
ATOM 721 O O . ASP A 1 94 ? 9.728 14.639 -25.627 1.00 65.88 94 ASP A O 1
ATOM 725 N N . ASN A 1 95 ? 10.861 13.331 -24.227 1.00 70.50 95 ASN A N 1
ATOM 726 C CA . ASN A 1 95 ? 11.993 13.163 -25.132 1.00 70.50 95 ASN A CA 1
ATOM 727 C C . ASN A 1 95 ? 12.301 11.703 -25.470 1.00 70.50 95 ASN A C 1
ATOM 729 O O . ASN A 1 95 ? 13.339 11.457 -26.080 1.00 70.50 95 ASN A O 1
ATOM 733 N N . HIS A 1 96 ? 11.436 10.738 -25.139 1.00 75.94 96 HIS A N 1
ATOM 734 C CA . HIS A 1 96 ? 11.691 9.329 -25.461 1.00 75.94 96 HIS A CA 1
ATOM 735 C C . HIS A 1 96 ? 11.910 9.115 -26.966 1.00 75.94 96 HIS A C 1
ATOM 737 O O . HIS A 1 96 ? 12.899 8.497 -27.365 1.00 75.94 96 HIS A O 1
ATOM 743 N N . ASP A 1 97 ? 11.065 9.717 -27.807 1.00 77.88 97 ASP A N 1
ATOM 744 C CA . ASP A 1 97 ? 11.206 9.639 -29.264 1.00 77.88 97 ASP A CA 1
ATOM 745 C C . ASP A 1 97 ? 12.501 10.295 -29.748 1.00 77.88 97 ASP A C 1
ATOM 747 O O . ASP A 1 97 ? 13.200 9.747 -30.601 1.00 77.88 97 ASP A O 1
ATOM 751 N N . LYS A 1 98 ? 12.888 11.430 -29.152 1.00 82.38 98 LYS A N 1
ATOM 752 C CA . LYS A 1 98 ? 14.145 12.119 -29.483 1.00 82.38 98 LYS A CA 1
ATOM 753 C C . LYS A 1 98 ? 15.370 11.314 -29.045 1.00 82.38 98 LYS A C 1
ATOM 755 O O . LYS A 1 98 ? 16.335 11.231 -29.798 1.00 82.38 98 LYS A O 1
ATOM 760 N N . ILE A 1 99 ? 15.332 10.685 -27.870 1.00 81.44 99 ILE A N 1
ATOM 761 C CA . ILE A 1 99 ? 16.390 9.798 -27.362 1.00 81.44 99 ILE A CA 1
ATOM 762 C C . ILE A 1 99 ? 16.511 8.560 -28.257 1.00 81.44 99 ILE A C 1
ATOM 764 O O . ILE A 1 99 ? 17.622 8.158 -28.601 1.00 81.44 99 ILE A O 1
ATOM 768 N N . LYS A 1 100 ? 15.387 7.980 -28.690 1.00 84.19 100 LYS A N 1
ATOM 769 C CA . LYS A 1 100 ? 15.358 6.844 -29.617 1.00 84.19 100 LYS A CA 1
ATOM 770 C C . LYS A 1 100 ? 15.927 7.219 -30.985 1.00 84.19 100 LYS A C 1
ATOM 772 O O . LYS A 1 100 ? 16.775 6.494 -31.503 1.00 84.19 100 LYS A O 1
ATOM 777 N N . LEU A 1 101 ? 15.526 8.365 -31.539 1.00 87.44 101 LEU A N 1
ATOM 778 C CA . LEU A 1 101 ? 16.082 8.898 -32.786 1.00 87.44 101 LEU A CA 1
ATOM 779 C C . LEU A 1 101 ? 17.588 9.146 -32.669 1.00 87.44 101 LEU A C 1
ATOM 781 O O . LEU A 1 101 ? 18.340 8.716 -33.541 1.00 87.44 101 LEU A O 1
ATOM 785 N N . LEU A 1 102 ? 18.042 9.767 -31.578 1.00 87.50 102 LEU A N 1
ATOM 786 C CA . LEU A 1 102 ? 19.462 10.010 -31.322 1.00 87.50 102 LEU A CA 1
ATOM 787 C C . LEU A 1 102 ? 20.253 8.700 -31.189 1.00 87.50 102 LEU A C 1
ATOM 789 O O . LEU A 1 102 ? 21.342 8.578 -31.747 1.00 87.50 102 LEU A O 1
ATOM 793 N N . SER A 1 103 ? 19.703 7.704 -30.492 1.00 88.56 103 SER A N 1
ATOM 794 C CA . SER A 1 103 ? 20.311 6.377 -30.345 1.00 88.56 103 SER A CA 1
ATOM 795 C C . SER A 1 103 ? 20.445 5.662 -31.692 1.00 88.56 103 SER A C 1
ATOM 797 O O . SER A 1 103 ? 21.522 5.162 -32.023 1.00 88.56 103 SER A O 1
ATOM 799 N N . ASN A 1 104 ? 19.390 5.688 -32.512 1.00 88.56 104 ASN A N 1
ATOM 800 C CA . ASN A 1 104 ? 19.408 5.133 -33.864 1.00 88.56 104 ASN A CA 1
ATOM 801 C C . ASN A 1 104 ? 20.435 5.854 -34.747 1.00 88.56 104 ASN A C 1
ATOM 803 O O . ASN A 1 104 ? 21.256 5.202 -35.387 1.00 88.56 104 ASN A O 1
ATOM 807 N N . ALA A 1 105 ? 20.450 7.191 -34.728 1.00 91.56 105 ALA A N 1
ATOM 808 C CA . ALA A 1 105 ? 21.422 7.990 -35.473 1.00 91.56 105 ALA A CA 1
ATOM 809 C C . ALA A 1 105 ? 22.866 7.651 -35.068 1.00 91.56 105 ALA A C 1
ATOM 811 O O . ALA A 1 105 ? 23.715 7.436 -35.933 1.00 91.56 105 ALA A O 1
ATOM 812 N N . ARG A 1 106 ? 23.136 7.525 -33.763 1.00 94.00 106 ARG A N 1
ATOM 813 C CA . ARG A 1 106 ? 24.448 7.126 -33.235 1.00 94.00 106 ARG A CA 1
ATOM 814 C C . ARG A 1 106 ? 24.850 5.721 -33.692 1.00 94.00 106 ARG A C 1
ATOM 816 O O . ARG A 1 106 ? 25.990 5.523 -34.102 1.00 94.00 106 ARG A O 1
ATOM 823 N N . ASN A 1 107 ? 23.947 4.745 -33.615 1.00 91.38 107 ASN A N 1
ATOM 824 C CA . ASN A 1 107 ? 24.242 3.361 -34.001 1.00 91.38 107 ASN A CA 1
ATOM 825 C C . ASN A 1 107 ? 24.515 3.244 -35.509 1.00 91.38 107 ASN A C 1
ATOM 827 O O . ASN A 1 107 ? 25.470 2.574 -35.910 1.00 91.38 107 ASN A O 1
ATOM 831 N N . ASN A 1 108 ? 23.738 3.956 -36.328 1.00 89.31 108 ASN A N 1
ATOM 832 C CA . ASN A 1 108 ? 23.955 4.032 -37.771 1.00 89.31 108 ASN A CA 1
ATOM 833 C C . ASN A 1 108 ? 25.315 4.666 -38.078 1.00 89.31 108 ASN A C 1
ATOM 835 O O . ASN A 1 108 ? 26.094 4.103 -38.840 1.00 89.31 108 ASN A O 1
ATOM 839 N N . LEU A 1 109 ? 25.643 5.790 -37.430 1.00 92.50 109 LEU A N 1
ATOM 840 C CA . LEU A 1 109 ? 26.927 6.463 -37.621 1.00 92.50 109 LEU A CA 1
ATOM 841 C C . LEU A 1 109 ? 28.114 5.574 -37.224 1.00 92.50 109 LEU A C 1
ATOM 843 O O . LEU A 1 109 ? 29.089 5.498 -37.966 1.00 92.50 109 LEU A O 1
ATOM 847 N N . ASN A 1 110 ? 28.029 4.870 -36.092 1.00 93.69 110 ASN A N 1
ATOM 848 C CA . ASN A 1 110 ? 29.071 3.935 -35.657 1.00 93.69 110 ASN A CA 1
ATOM 849 C C . ASN A 1 110 ? 29.277 2.788 -36.654 1.00 93.69 110 ASN A C 1
ATOM 851 O O . ASN A 1 110 ? 30.413 2.379 -36.890 1.00 93.69 110 ASN A O 1
ATOM 855 N N . THR A 1 111 ? 28.193 2.288 -37.248 1.00 89.38 111 THR A N 1
ATOM 856 C CA . THR A 1 111 ? 28.258 1.250 -38.285 1.00 89.38 111 THR A CA 1
ATOM 857 C C . THR A 1 111 ? 28.956 1.791 -39.532 1.00 89.38 111 THR A C 1
ATOM 859 O O . THR A 1 111 ? 29.959 1.223 -39.959 1.00 89.38 111 THR A O 1
ATOM 862 N N . THR A 1 112 ? 28.542 2.964 -40.022 1.00 88.31 112 THR A N 1
ATOM 863 C CA . THR A 1 112 ? 29.191 3.634 -41.159 1.00 88.31 112 THR A CA 1
ATOM 864 C C . THR A 1 112 ? 30.677 3.897 -40.908 1.00 88.31 112 THR A C 1
ATOM 866 O O . THR A 1 112 ? 31.502 3.664 -41.788 1.00 88.31 112 THR A O 1
ATOM 869 N N . LEU A 1 113 ? 31.055 4.355 -39.709 1.00 90.94 113 LEU A N 1
ATOM 870 C CA . LEU A 1 113 ? 32.460 4.582 -39.353 1.00 90.94 113 LEU A CA 1
ATOM 871 C C . LEU A 1 113 ? 33.280 3.289 -39.403 1.00 90.94 113 LEU A C 1
ATOM 873 O O . LEU A 1 113 ? 34.409 3.300 -39.896 1.00 90.94 113 LEU A O 1
ATOM 877 N N . LYS A 1 114 ? 32.717 2.173 -38.927 1.00 88.88 114 LYS A N 1
ATOM 878 C CA . LYS A 1 114 ? 33.364 0.859 -38.996 1.00 88.88 114 LYS A CA 1
ATOM 879 C C . LYS A 1 114 ? 33.557 0.407 -40.444 1.00 88.88 114 LYS A C 1
ATOM 881 O O . LYS A 1 114 ? 34.644 -0.062 -40.785 1.00 88.88 114 LYS A O 1
ATOM 886 N N . ASP A 1 115 ? 32.546 0.586 -41.288 1.00 86.00 115 ASP A N 1
ATOM 887 C CA . ASP A 1 115 ? 32.610 0.218 -42.704 1.00 86.00 115 ASP A CA 1
ATOM 888 C C . ASP A 1 115 ? 33.662 1.041 -43.449 1.00 86.00 115 ASP A C 1
ATOM 890 O O . ASP A 1 115 ? 34.495 0.484 -44.166 1.00 86.00 115 ASP A O 1
ATOM 894 N N . VAL A 1 116 ? 33.684 2.360 -43.227 1.00 88.56 116 VAL A N 1
ATOM 895 C CA . VAL A 1 116 ? 34.694 3.259 -43.802 1.00 88.56 116 VAL A CA 1
ATOM 896 C C . VAL A 1 116 ? 36.094 2.887 -43.315 1.00 88.56 116 VAL A C 1
ATOM 898 O O . VAL A 1 116 ? 37.013 2.797 -44.128 1.00 88.56 116 VAL A O 1
ATOM 901 N N . GLY A 1 117 ? 36.270 2.594 -42.024 1.00 89.25 117 GLY A N 1
ATOM 902 C CA . GLY A 1 117 ? 37.546 2.109 -41.492 1.00 89.25 117 GLY A CA 1
ATOM 903 C C . GLY A 1 117 ? 38.003 0.809 -42.164 1.00 89.25 117 GLY A C 1
ATOM 904 O O . GLY A 1 117 ? 39.165 0.680 -42.554 1.00 89.25 117 GLY A O 1
ATOM 905 N N . GLY A 1 118 ? 37.076 -0.127 -42.384 1.00 86.88 118 GLY A N 1
ATOM 906 C CA . GLY A 1 118 ? 37.323 -1.355 -43.141 1.00 86.88 118 GLY A CA 1
ATOM 907 C C . GLY A 1 118 ? 37.752 -1.088 -44.586 1.00 86.88 118 GLY A C 1
ATOM 908 O O . GLY A 1 118 ? 38.740 -1.666 -45.041 1.00 86.88 118 GLY A O 1
ATOM 909 N N . MET A 1 119 ? 37.063 -0.177 -45.283 1.00 87.00 119 MET A N 1
ATOM 910 C CA . MET A 1 119 ? 37.392 0.246 -46.651 1.00 87.00 119 MET A CA 1
ATOM 911 C C . MET A 1 119 ? 38.773 0.901 -46.743 1.00 87.00 119 MET A C 1
ATOM 913 O O . MET A 1 119 ? 39.550 0.575 -47.637 1.00 87.00 119 MET A O 1
ATOM 917 N N . MET A 1 120 ? 39.112 1.794 -45.812 1.00 87.31 120 MET A N 1
ATOM 918 C CA . MET A 1 120 ? 40.416 2.465 -45.801 1.00 87.31 120 MET A CA 1
ATOM 919 C C . MET A 1 120 ? 41.565 1.482 -45.548 1.00 87.31 120 MET A C 1
ATOM 921 O O . MET A 1 120 ? 42.619 1.594 -46.172 1.00 87.31 120 MET A O 1
ATOM 925 N N . SER A 1 121 ? 41.347 0.482 -44.690 1.00 89.75 121 SER A N 1
ATOM 926 C CA . SER A 1 121 ? 42.325 -0.577 -44.413 1.00 89.75 121 SER A CA 1
ATOM 927 C C . SER A 1 121 ? 42.663 -1.404 -45.658 1.00 89.75 121 SER A C 1
ATOM 929 O O . SER A 1 121 ? 43.817 -1.784 -45.830 1.00 89.75 121 SER A O 1
ATOM 931 N N . ILE A 1 122 ? 41.690 -1.637 -46.554 1.00 89.38 122 ILE A N 1
ATOM 932 C CA . ILE A 1 122 ? 41.917 -2.346 -47.827 1.00 89.38 122 ILE A CA 1
ATOM 933 C C . ILE A 1 122 ? 42.944 -1.596 -48.678 1.00 89.38 122 ILE A C 1
ATOM 935 O O . ILE A 1 122 ? 43.853 -2.217 -49.215 1.00 89.38 122 ILE A O 1
ATOM 939 N N . SER A 1 123 ? 42.847 -0.269 -48.781 1.00 85.56 123 SER A N 1
ATOM 940 C CA . SER A 1 123 ? 43.791 0.527 -49.578 1.00 85.56 123 SER A CA 1
ATOM 941 C C . SER A 1 123 ? 45.226 0.438 -49.049 1.00 85.56 123 SER A C 1
ATOM 943 O O . SER A 1 123 ? 46.168 0.344 -49.835 1.00 85.56 123 SER A O 1
ATOM 945 N N . VAL A 1 124 ? 45.396 0.436 -47.723 1.00 89.50 124 VAL A N 1
ATOM 946 C CA . VAL A 1 124 ? 46.712 0.315 -47.072 1.00 89.50 124 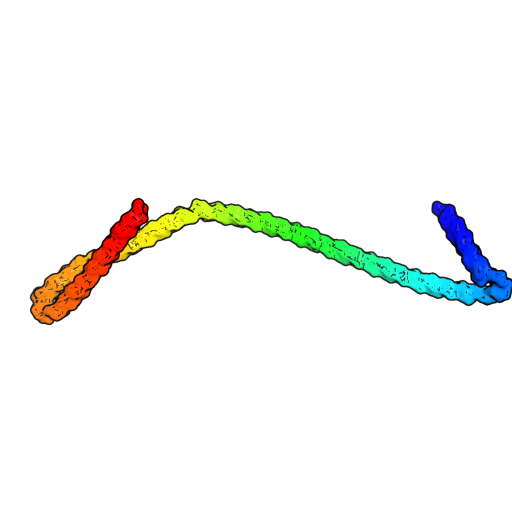VAL A CA 1
ATOM 947 C C . VAL A 1 124 ? 47.295 -1.085 -47.275 1.00 89.50 124 VAL A C 1
ATOM 949 O O . VAL A 1 124 ? 48.445 -1.225 -47.688 1.00 89.50 124 VAL A O 1
ATOM 952 N N . GLU A 1 125 ? 46.496 -2.125 -47.042 1.00 89.31 125 GLU A N 1
ATOM 953 C CA . GLU A 1 125 ? 46.909 -3.521 -47.225 1.00 89.31 125 GLU A CA 1
ATOM 954 C C . GLU A 1 125 ? 47.200 -3.850 -48.698 1.00 89.31 125 GLU A C 1
ATOM 956 O O . GLU A 1 125 ? 48.154 -4.570 -48.985 1.00 89.31 125 GLU A O 1
ATOM 961 N N . ALA A 1 126 ? 46.446 -3.274 -49.639 1.00 87.94 126 ALA A N 1
ATOM 962 C CA . ALA A 1 126 ? 46.690 -3.403 -51.076 1.00 87.94 126 ALA A CA 1
ATOM 963 C C . ALA A 1 126 ? 48.035 -2.800 -51.492 1.00 87.94 126 ALA A C 1
ATOM 965 O O . ALA A 1 126 ? 48.767 -3.411 -52.271 1.00 87.94 126 ALA A O 1
ATOM 966 N N . ALA A 1 127 ? 48.373 -1.616 -50.972 1.00 87.06 127 ALA A N 1
ATOM 967 C CA . ALA A 1 127 ? 49.664 -0.987 -51.230 1.00 87.06 127 ALA A CA 1
ATOM 968 C C . ALA A 1 127 ? 50.815 -1.849 -50.687 1.00 87.06 127 ALA A C 1
ATOM 970 O O . ALA A 1 127 ? 51.746 -2.152 -51.426 1.00 87.06 127 ALA A O 1
ATOM 971 N N . ALA A 1 128 ? 50.697 -2.338 -49.449 1.00 85.81 128 ALA A N 1
ATOM 972 C CA . ALA A 1 128 ? 51.704 -3.205 -48.838 1.00 85.81 128 ALA A CA 1
ATOM 973 C C . ALA A 1 128 ? 51.870 -4.550 -49.575 1.00 85.81 128 ALA A C 1
ATOM 975 O O . ALA A 1 128 ? 52.989 -5.041 -49.729 1.00 85.81 128 ALA A O 1
ATOM 976 N N . ALA A 1 129 ? 50.772 -5.151 -50.044 1.00 86.94 129 ALA A N 1
ATOM 977 C CA . ALA A 1 129 ? 50.818 -6.367 -50.853 1.00 86.94 129 ALA A CA 1
ATOM 978 C C . ALA A 1 129 ? 51.500 -6.118 -52.207 1.00 86.94 129 ALA A C 1
ATOM 980 O O . ALA A 1 129 ? 52.310 -6.936 -52.634 1.00 86.94 129 ALA A O 1
ATOM 981 N N . ARG A 1 130 ? 51.220 -4.975 -52.848 1.00 86.25 130 ARG A N 1
ATOM 982 C CA . ARG A 1 130 ? 51.860 -4.571 -54.106 1.00 86.25 130 ARG A CA 1
ATOM 983 C C . ARG A 1 130 ? 53.362 -4.360 -53.943 1.00 86.25 130 ARG A C 1
ATOM 985 O O . ARG A 1 130 ? 54.119 -4.846 -54.773 1.00 86.25 130 ARG A O 1
ATOM 992 N N . ASP A 1 131 ? 53.794 -3.665 -52.898 1.00 86.50 131 ASP A N 1
ATOM 993 C CA . ASP A 1 131 ? 55.217 -3.376 -52.686 1.00 86.50 131 ASP A CA 1
ATOM 994 C C . ASP A 1 131 ? 56.013 -4.677 -52.459 1.00 86.50 131 ASP A C 1
ATOM 996 O O . ASP A 1 131 ? 57.116 -4.847 -52.983 1.00 86.50 131 ASP A O 1
ATOM 1000 N N . SER A 1 132 ? 55.398 -5.643 -51.771 1.00 85.69 132 SER A N 1
ATOM 1001 C CA . SER A 1 132 ? 55.963 -6.965 -51.488 1.00 85.69 132 SER A CA 1
ATOM 1002 C C . SER A 1 132 ? 56.084 -7.879 -52.719 1.00 85.69 132 SER A C 1
ATOM 1004 O O . SER A 1 132 ? 56.804 -8.869 -52.637 1.00 85.69 132 SER A O 1
ATOM 1006 N N . LEU A 1 133 ? 55.443 -7.560 -53.856 1.00 84.19 133 LEU A N 1
ATOM 1007 C CA . LEU A 1 133 ? 55.621 -8.289 -55.128 1.00 84.19 133 LEU A CA 1
ATOM 1008 C C . LEU A 1 133 ? 56.991 -8.041 -55.779 1.00 84.19 133 LEU A C 1
ATOM 1010 O O . LEU A 1 133 ? 57.312 -8.680 -56.774 1.00 84.19 133 LEU A O 1
ATOM 1014 N N . SER A 1 134 ? 57.781 -7.105 -55.248 1.00 83.81 134 SER A N 1
ATOM 1015 C CA . SER A 1 134 ? 59.110 -6.774 -55.776 1.00 83.81 134 SER A CA 1
ATOM 1016 C C . SER A 1 134 ? 60.210 -7.745 -55.317 1.00 83.81 134 SER A C 1
ATOM 1018 O O . SER A 1 134 ? 61.334 -7.641 -55.802 1.00 83.81 134 SER A O 1
ATOM 1020 N N . ASP A 1 135 ? 59.914 -8.650 -54.374 1.00 86.88 135 ASP A N 1
ATOM 1021 C CA . ASP A 1 135 ? 60.842 -9.667 -53.864 1.00 86.88 135 ASP A CA 1
ATOM 1022 C C . ASP A 1 135 ? 60.319 -11.080 -54.160 1.00 86.88 135 ASP A C 1
ATOM 1024 O O . ASP A 1 135 ? 59.362 -11.555 -53.543 1.00 86.88 135 ASP A O 1
ATOM 1028 N N . ASP A 1 136 ? 60.986 -11.779 -55.079 1.00 79.44 136 ASP A N 1
ATOM 1029 C CA . ASP A 1 136 ? 60.635 -13.139 -55.506 1.00 79.44 136 ASP A CA 1
ATOM 1030 C C . ASP A 1 136 ? 60.683 -14.170 -54.360 1.00 79.44 136 ASP A C 1
ATOM 1032 O O . ASP A 1 136 ? 60.073 -15.238 -54.458 1.00 79.44 136 ASP A O 1
ATOM 1036 N N . LYS A 1 137 ? 61.374 -13.871 -53.249 1.00 83.44 137 LYS A N 1
ATOM 1037 C CA . LYS A 1 137 ? 61.409 -14.741 -52.059 1.00 83.44 137 LYS A CA 1
ATOM 1038 C C . LYS A 1 137 ? 60.134 -14.658 -51.217 1.00 83.44 137 LYS A C 1
ATOM 1040 O O . LYS A 1 137 ? 59.861 -15.577 -50.449 1.00 83.44 137 LYS A O 1
ATOM 1045 N N . GLU A 1 138 ? 59.328 -13.613 -51.399 1.00 85.31 138 GLU A N 1
ATOM 1046 C CA . GLU A 1 138 ? 58.102 -13.343 -50.638 1.00 85.31 138 GLU A CA 1
ATOM 1047 C C . GLU A 1 138 ? 56.824 -13.770 -51.389 1.00 85.31 138 GLU A C 1
ATOM 1049 O O . GLU A 1 138 ? 55.710 -13.421 -50.993 1.00 85.31 138 GLU A O 1
ATOM 1054 N N . LEU A 1 139 ? 56.943 -14.546 -52.474 1.00 84.06 139 LEU A N 1
ATOM 1055 C CA . LEU A 1 139 ? 55.823 -14.881 -53.367 1.00 84.06 139 LEU A CA 1
ATOM 1056 C C . LEU A 1 139 ? 54.664 -15.632 -52.670 1.00 84.06 139 LEU A C 1
ATOM 1058 O O . LEU A 1 139 ? 53.490 -15.422 -52.971 1.00 84.06 139 LEU A O 1
ATOM 1062 N N . ILE A 1 140 ? 54.981 -16.504 -51.709 1.00 86.44 140 ILE A N 1
ATOM 1063 C CA . ILE A 1 140 ? 53.967 -17.245 -50.935 1.00 86.44 140 ILE A CA 1
ATOM 1064 C C . ILE A 1 140 ? 53.247 -16.301 -49.963 1.00 86.44 140 ILE A C 1
ATOM 1066 O O . ILE A 1 140 ? 52.020 -16.287 -49.884 1.00 86.44 140 ILE A O 1
ATOM 1070 N N . HIS A 1 141 ? 54.003 -15.453 -49.272 1.00 84.38 141 HIS A N 1
ATOM 1071 C CA . HIS A 1 141 ? 53.474 -14.511 -48.291 1.00 84.38 141 HIS A CA 1
ATOM 1072 C C . HIS A 1 141 ? 52.662 -13.376 -48.943 1.00 84.38 141 HIS A C 1
ATOM 1074 O O . HIS A 1 141 ? 51.642 -12.935 -48.411 1.00 84.38 141 HIS A O 1
ATOM 1080 N N . THR A 1 142 ? 53.054 -12.930 -50.139 1.00 87.75 142 THR A N 1
ATOM 1081 C CA . THR A 1 142 ? 52.254 -12.007 -50.962 1.00 87.75 142 THR A CA 1
ATOM 1082 C C . THR A 1 142 ? 50.932 -12.625 -51.395 1.00 87.75 142 THR A C 1
ATOM 1084 O O . THR A 1 142 ? 49.902 -11.957 -51.302 1.00 87.75 142 THR A O 1
ATOM 1087 N N . TYR A 1 143 ? 50.926 -13.896 -51.807 1.00 86.62 143 TYR A N 1
ATOM 1088 C CA . TYR A 1 143 ? 49.692 -14.610 -52.135 1.00 86.62 143 TYR A CA 1
ATOM 1089 C C . TYR A 1 143 ? 48.733 -14.686 -50.936 1.00 86.62 143 TYR A C 1
ATOM 1091 O O . TYR A 1 143 ? 47.550 -14.373 -51.078 1.00 86.62 143 TYR A O 1
ATOM 1099 N N . GLU A 1 144 ? 49.231 -15.016 -49.741 1.00 88.12 144 GLU A N 1
ATOM 1100 C CA . GLU A 1 144 ? 48.422 -15.049 -48.513 1.00 88.12 144 GLU A CA 1
ATOM 1101 C C . GLU A 1 144 ? 47.826 -13.675 -48.168 1.00 88.12 144 GLU A C 1
ATOM 1103 O O . GLU A 1 144 ? 46.630 -13.571 -47.876 1.00 88.12 144 GLU A O 1
ATOM 1108 N N . LYS A 1 145 ? 48.623 -12.602 -48.273 1.00 87.44 145 LYS A N 1
ATOM 1109 C CA . LYS A 1 145 ? 48.152 -11.220 -48.079 1.00 87.44 145 LYS A CA 1
ATOM 1110 C C . LYS A 1 145 ? 47.060 -10.838 -49.076 1.00 87.44 145 LYS A C 1
ATOM 1112 O O . LYS A 1 145 ? 46.056 -10.247 -48.684 1.00 87.44 145 LYS A O 1
ATOM 1117 N N . LEU A 1 146 ? 47.226 -11.184 -50.353 1.00 88.38 146 LEU A N 1
ATOM 1118 C CA . LEU A 1 146 ? 46.235 -10.907 -51.397 1.00 88.38 146 LEU A CA 1
ATOM 1119 C C . LEU A 1 146 ? 44.945 -11.715 -51.196 1.00 88.38 146 LEU A C 1
ATOM 1121 O O . LEU A 1 146 ? 43.854 -11.178 -51.389 1.00 88.38 146 LEU A O 1
ATOM 1125 N N . ALA A 1 147 ? 45.047 -12.971 -50.758 1.00 87.38 147 ALA A N 1
ATOM 1126 C CA . ALA A 1 147 ? 43.889 -13.800 -50.432 1.00 87.38 147 ALA A CA 1
ATOM 1127 C C . ALA A 1 147 ? 43.103 -13.237 -49.234 1.00 87.38 147 ALA A C 1
ATOM 1129 O O . ALA A 1 147 ? 41.873 -13.139 -49.286 1.00 87.38 147 ALA A O 1
ATOM 1130 N N . ALA A 1 148 ? 43.802 -12.802 -48.180 1.00 88.50 148 ALA A N 1
ATOM 1131 C CA . ALA A 1 148 ? 43.189 -12.142 -47.028 1.00 88.50 148 ALA A CA 1
ATOM 1132 C C . ALA A 1 148 ? 42.512 -10.817 -47.422 1.00 88.50 148 ALA A C 1
ATOM 1134 O O . ALA A 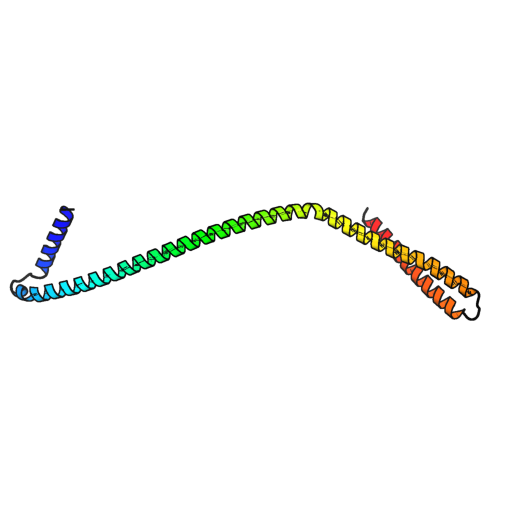1 148 ? 41.375 -10.547 -47.017 1.00 88.50 148 ALA A O 1
ATOM 1135 N N . LEU A 1 149 ? 43.177 -10.026 -48.266 1.00 90.88 149 LEU A N 1
ATOM 1136 C CA . LEU A 1 149 ? 42.661 -8.764 -48.785 1.00 90.88 149 LEU A CA 1
ATOM 1137 C C . LEU A 1 149 ? 41.395 -8.956 -49.631 1.00 90.88 149 LEU A C 1
ATOM 1139 O O . LEU A 1 149 ? 40.428 -8.208 -49.465 1.00 90.88 149 LEU A O 1
ATOM 1143 N N . ASP A 1 150 ? 41.357 -9.966 -50.505 1.00 87.94 150 ASP A N 1
ATOM 1144 C CA . ASP A 1 150 ? 40.156 -10.269 -51.290 1.00 87.94 150 ASP A CA 1
ATOM 1145 C C . ASP A 1 150 ? 39.003 -10.752 -50.399 1.00 87.94 150 ASP A C 1
AT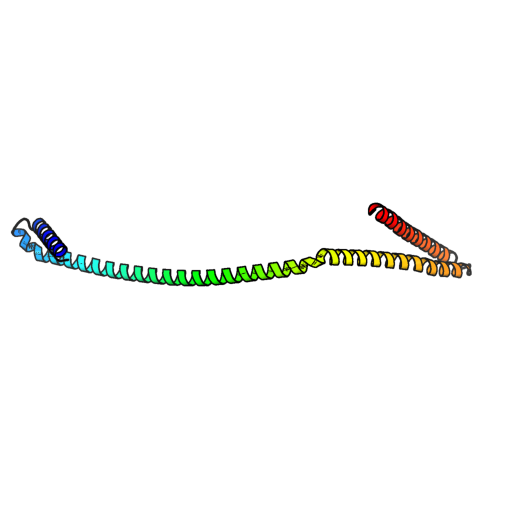OM 1147 O O . ASP A 1 150 ? 37.858 -10.339 -50.596 1.00 87.94 150 ASP A O 1
ATOM 1151 N N . GLY A 1 151 ? 39.297 -11.541 -49.360 1.00 88.25 151 GLY A N 1
ATOM 1152 C CA . GLY A 1 151 ? 38.322 -11.886 -48.324 1.00 88.25 151 GLY A CA 1
ATOM 1153 C C . GLY A 1 151 ? 37.714 -10.635 -47.685 1.00 88.25 151 GLY A C 1
ATOM 1154 O O . GLY A 1 151 ? 36.494 -10.455 -47.693 1.00 88.25 151 GLY A O 1
ATOM 1155 N N . LYS A 1 152 ? 38.560 -9.715 -47.214 1.00 88.25 152 LYS A N 1
ATOM 1156 C CA . LYS A 1 152 ? 38.143 -8.448 -46.597 1.00 88.25 152 LYS A CA 1
ATOM 1157 C C . LYS A 1 152 ? 37.316 -7.577 -47.545 1.00 88.25 152 LYS A C 1
ATOM 1159 O O . LYS A 1 152 ? 36.273 -7.059 -47.145 1.00 88.25 152 LYS A O 1
ATOM 1164 N N . ARG A 1 153 ? 37.716 -7.479 -48.816 1.00 89.75 153 ARG A N 1
ATOM 1165 C CA . ARG A 1 153 ? 36.963 -6.779 -49.869 1.00 89.75 153 ARG A CA 1
ATOM 1166 C C . ARG A 1 153 ? 35.557 -7.351 -50.040 1.00 89.75 153 ARG A C 1
ATOM 1168 O O . ARG A 1 153 ? 34.600 -6.581 -50.104 1.00 89.75 153 ARG A O 1
ATOM 1175 N N . ARG A 1 154 ? 35.409 -8.678 -50.100 1.00 87.94 154 ARG A N 1
ATOM 1176 C CA . ARG A 1 154 ? 34.093 -9.332 -50.225 1.00 87.94 154 ARG A CA 1
ATOM 1177 C C . ARG A 1 154 ? 33.198 -9.040 -49.023 1.00 87.94 154 ARG A C 1
ATOM 1179 O O . ARG A 1 154 ? 32.030 -8.722 -49.222 1.00 87.94 154 ARG A O 1
ATOM 1186 N N . PHE A 1 155 ? 33.740 -9.088 -47.805 1.00 86.00 155 PHE A N 1
ATOM 1187 C CA . PHE A 1 155 ? 32.983 -8.756 -46.593 1.00 86.00 155 PHE A CA 1
ATOM 1188 C C . PHE A 1 155 ? 32.490 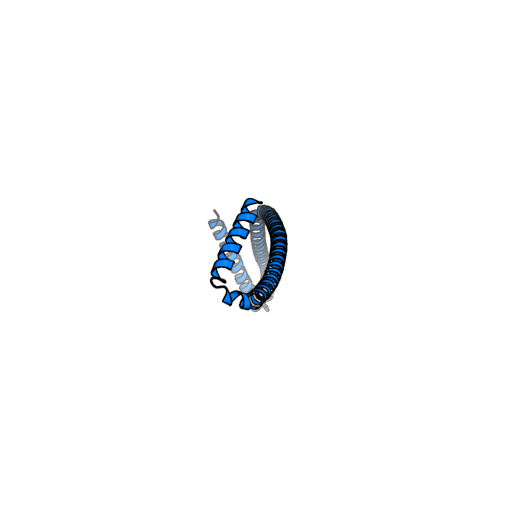-7.305 -46.591 1.00 86.00 155 PHE A C 1
ATOM 1190 O O . PHE A 1 155 ? 31.317 -7.058 -46.324 1.00 86.00 155 PHE A O 1
ATOM 1197 N N . VAL A 1 156 ? 33.358 -6.354 -46.943 1.00 87.06 156 VAL A N 1
ATOM 1198 C CA . VAL A 1 156 ? 32.997 -4.930 -47.022 1.00 87.06 156 VAL A CA 1
ATOM 1199 C C . VAL A 1 156 ? 31.942 -4.676 -48.106 1.00 87.06 156 VAL A C 1
ATOM 1201 O O . VAL A 1 156 ? 30.992 -3.930 -47.880 1.00 87.06 156 VAL A O 1
ATOM 1204 N N . LEU A 1 157 ? 32.056 -5.331 -49.266 1.00 85.12 157 LEU A N 1
ATOM 1205 C CA . LEU A 1 157 ? 31.052 -5.235 -50.331 1.00 85.12 157 LEU A CA 1
ATOM 1206 C C . LEU A 1 157 ? 29.697 -5.812 -49.911 1.00 85.12 157 LEU A C 1
ATOM 1208 O O . LEU A 1 157 ? 28.672 -5.197 -50.198 1.00 85.12 157 LEU A O 1
ATOM 1212 N N . ALA A 1 158 ? 29.688 -6.948 -49.211 1.00 85.69 158 ALA A N 1
ATOM 1213 C CA . ALA A 1 158 ? 28.465 -7.562 -48.702 1.00 85.69 158 ALA A CA 1
ATOM 1214 C C . ALA A 1 158 ? 27.756 -6.658 -47.677 1.00 85.69 158 ALA A C 1
ATOM 1216 O O . ALA A 1 158 ? 26.541 -6.457 -47.769 1.00 85.69 158 ALA A O 1
ATOM 1217 N N . ALA A 1 159 ? 28.514 -6.056 -46.753 1.00 84.44 159 ALA A N 1
ATOM 1218 C CA . ALA A 1 159 ? 27.989 -5.090 -45.786 1.00 84.44 159 ALA A CA 1
ATOM 1219 C C . ALA A 1 159 ? 27.366 -3.870 -46.491 1.00 84.44 159 ALA A C 1
ATOM 1221 O O . ALA A 1 159 ? 26.207 -3.529 -46.247 1.00 84.44 159 ALA A O 1
ATOM 1222 N N . ALA A 1 160 ? 28.077 -3.285 -47.461 1.00 81.12 160 ALA A N 1
ATOM 1223 C CA . ALA A 1 160 ? 27.578 -2.152 -48.239 1.00 81.12 160 ALA A CA 1
ATOM 1224 C C . ALA A 1 160 ? 26.308 -2.488 -49.048 1.00 81.12 160 ALA A C 1
ATOM 1226 O O . ALA A 1 160 ? 25.385 -1.672 -49.123 1.00 81.12 160 ALA A O 1
ATOM 1227 N N . SER A 1 161 ? 26.219 -3.689 -49.636 1.00 81.31 161 SER A N 1
ATOM 1228 C CA . SER A 1 161 ? 25.011 -4.128 -50.348 1.00 81.31 161 SER A CA 1
ATOM 1229 C C . SER A 1 161 ? 23.822 -4.365 -49.417 1.00 81.31 161 SER A C 1
ATOM 1231 O O . SER A 1 161 ? 22.708 -3.969 -49.756 1.00 81.31 161 SER A O 1
ATOM 1233 N N . SER A 1 162 ? 24.054 -4.930 -48.228 1.00 80.62 162 SER A N 1
ATOM 1234 C CA . SER A 1 162 ? 23.004 -5.170 -47.231 1.00 80.62 162 SER A CA 1
ATOM 1235 C C . SER A 1 162 ? 22.357 -3.858 -46.778 1.00 80.62 162 SER A C 1
ATOM 1237 O O . SER A 1 162 ? 21.133 -3.753 -46.712 1.00 80.62 162 SER A O 1
ATOM 1239 N N . HIS A 1 163 ? 23.161 -2.817 -46.546 1.00 74.44 163 HIS A N 1
ATOM 1240 C CA . HIS A 1 163 ? 22.643 -1.502 -46.165 1.00 74.44 163 HIS A CA 1
ATOM 1241 C C . HIS A 1 163 ? 21.832 -0.826 -47.282 1.00 74.44 163 HIS A C 1
ATOM 1243 O O . HIS A 1 163 ? 20.865 -0.117 -47.000 1.00 74.44 163 HIS A O 1
ATOM 1249 N N . LYS A 1 164 ? 22.154 -1.079 -48.558 1.00 70.94 164 LYS A N 1
ATOM 1250 C CA . LYS A 1 164 ? 21.362 -0.583 -49.697 1.00 70.94 164 LYS A CA 1
ATOM 1251 C C . LYS A 1 164 ? 19.960 -1.202 -49.740 1.00 70.94 164 LYS A C 1
ATOM 1253 O O . LYS A 1 164 ? 19.000 -0.499 -50.054 1.00 70.94 164 LYS A O 1
ATOM 1258 N N . GLU A 1 165 ? 19.833 -2.488 -49.419 1.00 68.44 165 GLU A N 1
ATOM 1259 C CA . GLU A 1 165 ? 18.529 -3.156 -49.325 1.00 68.44 165 GLU A CA 1
ATOM 1260 C C . GLU A 1 165 ? 17.701 -2.642 -48.146 1.00 68.44 165 GLU A C 1
ATOM 1262 O O . GLU A 1 165 ? 16.494 -2.449 -48.277 1.00 68.44 165 GLU A O 1
ATOM 1267 N N . GLU A 1 166 ? 18.344 -2.379 -47.010 1.00 65.19 166 GLU A N 1
ATOM 1268 C CA . GLU A 1 166 ? 17.685 -1.868 -45.807 1.00 65.19 166 GLU A CA 1
ATOM 1269 C C . GLU A 1 166 ? 17.138 -0.444 -46.005 1.00 65.19 166 GLU A C 1
ATOM 1271 O O . GLU A 1 166 ? 15.990 -0.170 -45.657 1.00 65.19 166 GLU A O 1
ATOM 1276 N N . VAL A 1 167 ? 17.887 0.434 -46.685 1.00 62.62 167 VAL A N 1
ATOM 1277 C CA . VAL A 1 167 ? 17.407 1.770 -47.096 1.00 62.62 167 VAL A CA 1
ATOM 1278 C C . VAL A 1 167 ? 16.230 1.682 -48.078 1.00 62.62 167 VAL A C 1
ATOM 1280 O O . VAL A 1 167 ? 15.335 2.525 -48.039 1.00 62.62 167 VAL A O 1
ATOM 1283 N N . GLY A 1 168 ? 16.197 0.660 -48.939 1.00 62.31 168 GLY A N 1
ATOM 1284 C CA . GLY A 1 168 ? 15.092 0.421 -49.872 1.00 62.31 168 GLY A CA 1
ATOM 1285 C C . GLY A 1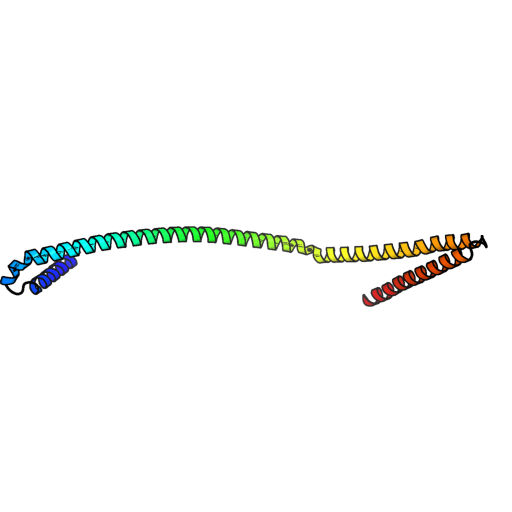 168 ? 13.781 -0.002 -49.199 1.00 62.31 168 GLY A C 1
ATOM 1286 O O . GLY A 1 168 ? 12.720 0.264 -49.749 1.00 62.31 168 GLY A O 1
ATOM 1287 N N . ARG A 1 169 ? 13.842 -0.615 -48.008 1.00 56.97 169 ARG A N 1
ATOM 1288 C CA . ARG A 1 169 ? 12.661 -1.026 -47.218 1.00 56.97 169 ARG A CA 1
ATOM 1289 C C . ARG A 1 169 ? 12.080 0.096 -46.353 1.00 56.97 169 ARG A C 1
ATOM 1291 O O . ARG A 1 169 ? 10.986 -0.057 -45.823 1.00 56.97 169 ARG A O 1
ATOM 1298 N N . LEU A 1 170 ? 12.821 1.190 -46.179 1.00 55.50 170 LEU A N 1
ATOM 1299 C CA . LEU A 1 170 ? 12.421 2.361 -45.389 1.00 55.50 170 LEU A CA 1
ATOM 1300 C C . LEU A 1 170 ? 11.738 3.457 -46.232 1.00 55.50 170 LEU A C 1
ATOM 1302 O O . LEU A 1 170 ? 11.434 4.521 -45.694 1.00 55.50 170 LEU A O 1
ATOM 1306 N N . ARG A 1 171 ? 11.536 3.224 -47.536 1.00 44.28 171 ARG A N 1
ATOM 1307 C CA . ARG A 1 171 ? 10.852 4.127 -48.472 1.00 44.28 171 ARG A CA 1
ATOM 1308 C C . ARG A 1 171 ? 9.466 3.624 -48.840 1.00 44.28 171 ARG A C 1
ATOM 1310 O O . ARG A 1 171 ? 9.313 2.391 -48.964 1.00 44.28 171 ARG A O 1
#

pLDDT: mean 87.59, std 9.77, range [44.28, 98.5]

Radius of gyration: 53.15 Å; chains: 1; bounding box: 110×33×118 Å

InterPro domains:
  IPR010326 Exocyst complex component EXOC3/Sec6 [PTHR21292] (1-166)

Organism: Zingiber officinale (NCBI:txid94328)

Secondary structure (DSSP, 8-state):
-HHHHHHHHHHHHHHHHHH--SGGGGGGHHHHHHHHHHHHHHHHHHHHHHHHHHHHHHHHHHHHHHHHHHHHHHHHHHHHHHHHHHHHHHHHGGGHHHHHHHHHHHHHHHHHHHHHHHHHHHHHHHHHHHHGGG-GGGHHHHHHHHHHHHHHHHHHHHHHHHHHHHHHHT-

Sequence (171 aa):
MEDLSIEAKEAAVREVAKILPLPDLLASIASIKSDYLSRQQANDAQLSTMIAEQVEQAHKGIDALALCQKTIHQIRGNFLSIEKLCHECQTLIDNHDKIKLLSNARNNLNTTLKDVGGMMSISVEAAAARDSLSDDKELIHTYEKLAALDGKRRFVLAAASSHKEEVGRLR

Foldseek 3Di:
DVVVVVVVVVVVVVVVCVQPVDPVCVVCVVVVVVVVVVVVVVVVVVVVVVVVVVVVVVVVVVVVVVVVVVVVVVVVVVVVVVVVVVVVVVVVCVCVVVVVVVVVVVVVVVLVVVLVVLVVVLVVLVVVLVVQVVDPVCVVVSVVSVVVSVVSVVVSVVSVVVVVVVVVVVD